Protein AF-0000000073468661 (afdb_homodimer)

Nearest PDB structures (foldseek):
  2xj3-assembly1_B  TM=9.250E-01  e=4.895E-06  Enterococcus faecalis
  2xj3-assembly1_A  TM=9.683E-01  e=1.669E-05  Enterococcus faecalis
  2xi8-assembly1_A  TM=9.685E-01  e=2.305E-05  Enterococcus faecalis
  1utx-assembly1_B  TM=9.346E-01  e=2.798E-05  Enterococcus faecalis
  2lyk-assembly1_B  TM=9.309E-01  e=2.459E-05  Enterococcus faecalis

Sequence (126 aa):
MKNKIKVYRAMHDLTQDALAKELGVTRQTILAIEKGKYDPSLELAFRISRYFQTTIEEIFSFEMKNKIKVYRAMHDLTQDALAKELGVTRQTILAIEKGKYDPSLELAFRISRYFQTTIEEIFSFE

Foldseek 3Di:
DAFCLVVLCVVVVHDLQRVCVQLVHHSVVSVCCNVVVDDDDPVSLVSSCVVSVHDSCNGDDDD/DAFCLVVLCVVVVHDLQRVCVQLVHHSVVSVCCNVVVDDDDPVSLVSSCVVSVHDSCNTDDDD

Radius of gyration: 15.42 Å; Cα contacts (8 Å, |Δi|>4): 152; chains: 2; bounding box: 23×44×26 Å

pLDDT: mean 97.23, std 2.94, range [79.75, 98.69]

Organism: Methanocorpusculum labreanum (strain ATCC 43576 / DSM 4855 / Z) (NCBI:txid410358)

Secondary structure (DSSP, 8-state):
-EE-HHHHHHHTT--HHHHHHHHTS-HHHHHHHHTTSSPPPHHHHHHHHHHTTS-HHHHEE--/-EE-HHHHHHHTT--HHHHHHHHTS-HHHHHHHHTTSSPPPHHHHHHHHHHTTS-HHHHEE--

InterPro domains:
  IPR001387 Cro/C1-type, helix-turn-helix domain [PF01381] (5-59)
  IPR001387 Cro/C1-type, helix-turn-helix domain [PS50943] (5-59)
  IPR001387 Cro/C1-type, helix-turn-helix domain [SM00530] (4-59)
  IPR001387 Cro/C1-type, helix-turn-helix domain [cd00093] (3-59)
  IPR010982 Lambda repressor-like, DNA-binding domain superfamily [G3DSA:1.10.260.40] (1-63)
  IPR010982 Lambda repressor-like, DNA-binding domain superfamily [SSF47413] (2-61)

Solvent-accessible surface area (backbone atoms only — not comparable to full-atom values): 7157 Å² total; per-residue (Å²): 89,57,62,39,58,65,58,55,30,56,76,68,73,45,50,55,55,58,51,13,57,75,71,73,51,50,40,65,55,46,49,33,34,62,70,41,75,39,76,63,50,43,66,54,40,49,51,52,18,56,73,70,69,56,48,55,71,75,39,37,47,88,129,90,57,63,38,57,64,59,55,30,56,77,68,72,45,51,56,57,58,50,13,58,77,70,72,50,50,40,66,54,46,49,34,34,64,70,43,75,40,75,62,49,42,67,54,40,48,52,51,18,56,74,69,69,55,49,55,71,75,39,38,45,87,131

Structure (mmCIF, N/CA/C/O backbone):
data_AF-0000000073468661-model_v1
#
loop_
_entity.id
_entity.type
_entity.pdbx_description
1 polymer 'Transcriptional regulator, XRE family'
#
loop_
_atom_site.group_PDB
_atom_site.id
_atom_site.type_symbol
_atom_site.label_atom_id
_atom_site.label_alt_id
_atom_site.label_comp_id
_atom_site.label_asym_id
_atom_site.label_entity_id
_atom_site.label_seq_id
_atom_site.pdbx_PDB_ins_code
_atom_site.Cartn_x
_atom_site.Cartn_y
_atom_site.Cartn_z
_atom_site.occupancy
_atom_site.B_iso_or_equiv
_atom_site.auth_seq_id
_atom_site.auth_comp_id
_atom_site.auth_asym_id
_atom_site.auth_atom_id
_atom_site.pdbx_PDB_model_num
ATOM 1 N N . MET A 1 1 ? 6.297 -7.113 8 1 87.69 1 MET A N 1
ATOM 2 C CA . MET A 1 1 ? 4.855 -6.957 7.824 1 87.69 1 MET A CA 1
ATOM 3 C C . MET A 1 1 ? 4.191 -8.305 7.543 1 87.69 1 MET A C 1
ATOM 5 O O . MET A 1 1 ? 4.684 -9.078 6.723 1 87.69 1 MET A O 1
ATOM 9 N N . LYS A 1 2 ? 3.133 -8.672 8.359 1 95.25 2 LYS A N 1
ATOM 10 C CA . LYS A 1 2 ? 2.375 -9.891 8.102 1 95.25 2 LYS A CA 1
ATOM 11 C C . LYS A 1 2 ? 1.57 -9.781 6.805 1 95.25 2 LYS A C 1
ATOM 13 O O . LYS A 1 2 ? 1.184 -8.68 6.406 1 95.25 2 LYS A O 1
ATOM 18 N N . ASN A 1 3 ? 1.48 -10.898 6.121 1 98.25 3 ASN A N 1
ATOM 19 C CA . ASN A 1 3 ? 0.716 -10.82 4.879 1 98.25 3 ASN A CA 1
ATOM 20 C C . ASN A 1 3 ? -0.029 -12.125 4.602 1 98.25 3 ASN A C 1
ATOM 22 O O . ASN A 1 3 ? 0.221 -13.141 5.258 1 98.25 3 ASN A O 1
ATOM 26 N N . LYS A 1 4 ? -0.961 -12.133 3.658 1 98.25 4 LYS A N 1
ATOM 27 C CA . LYS A 1 4 ? -1.807 -13.266 3.287 1 98.25 4 LYS A CA 1
ATOM 28 C C . LYS A 1 4 ? -1.513 -13.727 1.863 1 98.25 4 LYS A C 1
ATOM 30 O O . LYS A 1 4 ? -2.395 -14.258 1.182 1 98.25 4 LYS A O 1
ATOM 35 N N . ILE A 1 5 ? -0.335 -13.445 1.376 1 98.56 5 ILE A N 1
ATOM 36 C CA . ILE A 1 5 ? -0.001 -13.781 -0.003 1 98.56 5 ILE A CA 1
ATOM 37 C C . ILE A 1 5 ? -0.146 -15.289 -0.214 1 98.56 5 ILE A C 1
ATOM 39 O O . ILE A 1 5 ? -0.725 -15.727 -1.21 1 98.56 5 ILE A O 1
ATOM 43 N N . LYS A 1 6 ? 0.349 -16.047 0.758 1 98.12 6 LYS A N 1
ATOM 44 C CA . LYS A 1 6 ? 0.271 -17.5 0.652 1 98.12 6 LYS A CA 1
ATOM 45 C C . LYS A 1 6 ? -1.179 -17.969 0.559 1 98.12 6 LYS A C 1
ATOM 47 O O . LYS A 1 6 ? -1.503 -18.844 -0.244 1 98.12 6 LYS A O 1
ATOM 52 N N . VAL A 1 7 ? -2.037 -17.438 1.357 1 98.56 7 VAL A N 1
ATOM 53 C CA . VAL A 1 7 ? -3.457 -17.766 1.379 1 98.56 7 VAL A CA 1
ATOM 54 C C . VAL A 1 7 ? -4.082 -17.469 0.019 1 98.56 7 VAL A C 1
ATOM 56 O O . VAL A 1 7 ? -4.77 -18.312 -0.559 1 98.56 7 VAL A O 1
ATOM 59 N N . TYR A 1 8 ? -3.82 -16.266 -0.486 1 98.62 8 TYR A N 1
ATOM 60 C CA . TYR A 1 8 ? -4.387 -15.852 -1.767 1 98.62 8 TYR A CA 1
ATOM 61 C C . TYR A 1 8 ? -3.852 -16.719 -2.9 1 98.62 8 TYR A C 1
ATOM 63 O O . TYR A 1 8 ? -4.586 -17.062 -3.83 1 98.62 8 TYR A O 1
ATOM 71 N N . ARG A 1 9 ? -2.576 -17.031 -2.836 1 98.25 9 ARG A N 1
ATOM 72 C CA . ARG A 1 9 ? -2.035 -17.938 -3.844 1 98.25 9 ARG A CA 1
ATOM 73 C C . ARG A 1 9 ? -2.771 -19.266 -3.832 1 98.25 9 ARG A C 1
ATOM 75 O O . ARG A 1 9 ? -3.133 -19.797 -4.887 1 98.25 9 ARG A O 1
ATOM 82 N N . ALA A 1 10 ? -2.957 -19.812 -2.652 1 98.06 10 ALA A N 1
ATOM 83 C CA . ALA A 1 10 ? -3.627 -21.109 -2.492 1 98.06 10 ALA A CA 1
ATOM 84 C C . ALA A 1 10 ? -5.051 -21.047 -3.039 1 98.06 10 ALA A C 1
ATOM 86 O O . ALA A 1 10 ? -5.492 -21.969 -3.729 1 98.06 10 ALA A O 1
ATOM 87 N N . MET A 1 11 ? -5.789 -20.016 -2.795 1 98.06 11 MET A N 1
ATOM 88 C CA . MET A 1 11 ? -7.156 -19.828 -3.262 1 98.06 11 MET A CA 1
ATOM 89 C C . MET A 1 11 ? -7.219 -19.828 -4.785 1 98.06 11 MET A C 1
ATOM 91 O O . MET A 1 11 ? -8.25 -20.172 -5.371 1 98.06 11 MET A O 1
ATOM 95 N N . HIS A 1 12 ? -6.156 -19.516 -5.414 1 97.69 12 HIS A N 1
ATOM 96 C CA . HIS A 1 12 ? -6.113 -19.391 -6.867 1 97.69 12 HIS A CA 1
ATOM 97 C C . HIS A 1 12 ? -5.27 -20.5 -7.484 1 97.69 12 HIS A C 1
ATOM 99 O O . HIS A 1 12 ? -4.953 -2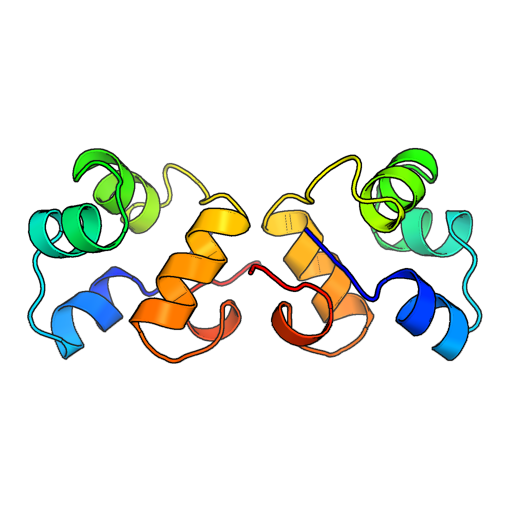0.469 -8.68 1 97.69 12 HIS A O 1
ATOM 105 N N . ASP A 1 13 ? -4.734 -21.391 -6.637 1 98.19 13 ASP A N 1
ATOM 106 C CA . ASP A 1 13 ? -3.949 -22.547 -7.047 1 98.19 13 ASP A CA 1
ATOM 107 C C . ASP A 1 13 ? -2.662 -22.125 -7.75 1 98.19 13 ASP A C 1
ATOM 109 O O . ASP A 1 13 ? -2.318 -22.656 -8.805 1 98.19 13 ASP A O 1
ATOM 113 N N . LEU A 1 14 ? -2.016 -21.188 -7.195 1 98.44 14 LEU A N 1
ATOM 114 C CA . LEU A 1 14 ? -0.778 -20.672 -7.766 1 98.44 14 LEU A CA 1
ATOM 115 C C . LEU A 1 14 ? 0.428 -21.125 -6.945 1 98.44 14 LEU A C 1
ATOM 117 O O . LEU A 1 14 ? 0.373 -21.141 -5.715 1 98.44 14 LEU A O 1
ATOM 121 N N . THR A 1 15 ? 1.487 -21.375 -7.68 1 98.5 15 THR A N 1
ATOM 122 C CA . THR A 1 15 ? 2.787 -21.516 -7.035 1 98.5 15 THR A CA 1
ATOM 123 C C . THR A 1 15 ? 3.453 -20.156 -6.84 1 98.5 15 THR A C 1
ATOM 125 O O . THR A 1 15 ? 2.988 -19.156 -7.383 1 98.5 15 THR A O 1
ATOM 128 N N . GLN A 1 16 ? 4.465 -20.188 -6.043 1 98.62 16 GLN A N 1
ATOM 129 C CA . GLN A 1 16 ? 5.234 -18.969 -5.902 1 98.62 16 GLN A CA 1
ATOM 130 C C . GLN A 1 16 ? 5.82 -18.516 -7.242 1 98.62 16 GLN A C 1
ATOM 132 O O . GLN A 1 16 ? 5.855 -17.328 -7.547 1 98.62 16 GLN A O 1
ATOM 137 N N . ASP A 1 17 ? 6.32 -19.484 -7.988 1 98.69 17 ASP A N 1
ATOM 138 C CA . ASP A 1 17 ? 6.906 -19.219 -9.297 1 98.69 17 ASP A CA 1
ATOM 139 C C . ASP A 1 17 ? 5.871 -18.625 -10.25 1 98.69 17 ASP A C 1
ATOM 141 O O . ASP A 1 17 ? 6.156 -17.656 -10.961 1 98.69 17 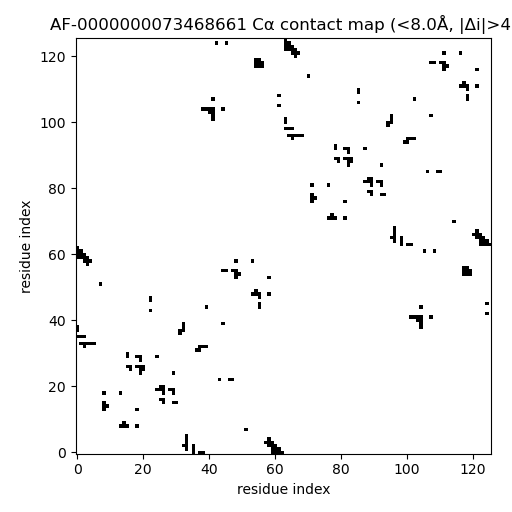ASP A O 1
ATOM 145 N N . ALA A 1 18 ? 4.723 -19.219 -10.289 1 98.69 18 ALA A N 1
ATOM 146 C CA . ALA A 1 18 ? 3.654 -18.734 -11.164 1 98.69 18 ALA A CA 1
ATOM 147 C C . ALA A 1 18 ? 3.273 -17.297 -10.828 1 98.69 18 ALA A C 1
ATOM 149 O O . ALA A 1 18 ? 3.125 -16.469 -11.727 1 98.69 18 ALA A O 1
ATOM 150 N N . LEU A 1 19 ? 3.064 -16.969 -9.547 1 98.69 19 LEU A N 1
ATOM 151 C CA . LEU A 1 19 ? 2.736 -15.609 -9.133 1 98.69 19 LEU A CA 1
ATOM 152 C C . LEU A 1 19 ? 3.859 -14.641 -9.492 1 98.69 19 LEU A C 1
ATOM 154 O O . LEU A 1 19 ? 3.6 -13.523 -9.953 1 98.69 19 LEU A O 1
ATOM 158 N N . ALA A 1 20 ? 5.09 -15.016 -9.234 1 98.69 20 ALA A N 1
ATOM 159 C CA . ALA A 1 20 ? 6.25 -14.188 -9.547 1 98.69 20 ALA A CA 1
ATOM 160 C C . ALA A 1 20 ? 6.262 -13.789 -11.016 1 98.69 20 ALA A C 1
ATOM 162 O O . ALA A 1 20 ? 6.504 -12.633 -11.352 1 98.69 20 ALA A O 1
ATOM 163 N N . LYS A 1 21 ? 6.004 -14.766 -11.812 1 98.5 21 LYS A N 1
ATOM 164 C CA . LYS A 1 21 ? 5.957 -14.523 -13.25 1 98.5 21 LYS A CA 1
ATOM 165 C C . LYS A 1 21 ? 4.871 -13.508 -13.602 1 98.5 21 LYS A C 1
ATOM 167 O O . LYS A 1 21 ? 5.109 -12.578 -14.383 1 98.5 21 LYS A O 1
ATOM 172 N N . GLU A 1 22 ? 3.723 -13.703 -13.047 1 97.88 22 GLU A N 1
ATOM 173 C CA . GLU A 1 22 ? 2.605 -12.797 -13.297 1 97.88 22 GLU A CA 1
ATOM 174 C C . GLU A 1 22 ? 2.943 -11.367 -12.883 1 97.88 22 GLU A C 1
ATOM 176 O O . GLU A 1 22 ? 2.516 -10.406 -13.523 1 97.88 22 GLU A O 1
ATOM 181 N N . LEU A 1 23 ? 3.709 -11.211 -11.797 1 98.12 23 LEU A N 1
ATOM 182 C CA . LEU A 1 23 ? 3.982 -9.914 -11.195 1 98.12 23 LEU A CA 1
ATOM 183 C C . LEU A 1 23 ? 5.285 -9.328 -11.742 1 98.12 23 LEU A C 1
ATOM 185 O O . LEU A 1 23 ? 5.625 -8.18 -11.445 1 98.12 23 LEU A O 1
ATOM 189 N N . GLY A 1 24 ? 6.031 -10.078 -12.461 1 98.12 24 GLY A N 1
ATOM 190 C CA . GLY A 1 24 ? 7.285 -9.617 -13.039 1 98.12 24 GLY A CA 1
ATOM 191 C C . GLY A 1 24 ? 8.406 -9.523 -12.023 1 98.12 24 GLY A C 1
ATOM 192 O O . GLY A 1 24 ? 9.211 -8.586 -12.07 1 98.12 24 GLY A O 1
ATOM 193 N N . VAL A 1 25 ? 8.406 -10.398 -11.102 1 98.31 25 VAL A N 1
ATOM 194 C CA . VAL A 1 25 ? 9.469 -10.469 -10.102 1 98.31 25 VAL A CA 1
ATOM 195 C C . VAL A 1 25 ? 9.984 -11.906 -10.008 1 98.31 25 VAL A C 1
ATOM 197 O O . VAL A 1 25 ? 9.547 -12.781 -10.758 1 98.31 25 VAL A O 1
ATOM 200 N N . THR A 1 26 ? 10.945 -12.094 -9.164 1 98.31 26 THR A N 1
ATOM 201 C CA . THR A 1 26 ? 11.492 -13.438 -9.008 1 98.31 26 THR A CA 1
ATOM 202 C C . THR A 1 26 ? 10.688 -14.227 -7.977 1 98.31 26 THR A C 1
ATOM 204 O O . THR A 1 26 ? 10.078 -13.648 -7.078 1 98.31 26 THR A O 1
ATOM 207 N N . ARG A 1 27 ? 10.797 -15.555 -8.133 1 98.44 27 ARG A N 1
ATOM 208 C CA . ARG A 1 27 ? 10.188 -16.422 -7.133 1 98.44 27 ARG A CA 1
ATOM 209 C C . ARG A 1 27 ? 10.727 -16.125 -5.738 1 98.44 27 ARG A C 1
ATOM 211 O O . ARG A 1 27 ? 9.977 -16.156 -4.758 1 98.44 27 ARG A O 1
ATOM 218 N N . GLN A 1 28 ? 12 -15.828 -5.641 1 98.31 28 GLN A N 1
ATOM 219 C CA . GLN A 1 28 ? 12.641 -15.516 -4.367 1 98.31 28 GLN A CA 1
ATOM 220 C C . GLN A 1 28 ? 12.023 -14.281 -3.723 1 98.31 28 GLN A C 1
ATOM 222 O O . GLN A 1 28 ? 11.898 -14.203 -2.498 1 98.31 28 GLN A O 1
ATOM 227 N N . THR A 1 29 ? 11.57 -13.375 -4.516 1 98.12 29 THR A N 1
ATOM 228 C CA . THR A 1 29 ? 10.922 -12.164 -4.031 1 98.12 29 THR A CA 1
ATOM 229 C C . THR A 1 29 ? 9.586 -12.492 -3.367 1 98.12 29 THR A C 1
ATOM 231 O O . THR A 1 29 ? 9.297 -12.023 -2.266 1 98.12 29 THR A O 1
ATOM 234 N N . ILE A 1 30 ? 8.82 -13.328 -4.023 1 98.5 30 ILE A N 1
ATOM 235 C CA . ILE A 1 30 ? 7.535 -13.742 -3.479 1 98.5 30 ILE A CA 1
ATOM 236 C C . ILE A 1 30 ? 7.75 -14.492 -2.162 1 98.5 30 ILE A C 1
ATOM 238 O O . ILE A 1 30 ? 7.086 -14.203 -1.163 1 98.5 30 ILE A O 1
ATOM 242 N N . LEU A 1 31 ? 8.711 -15.375 -2.18 1 98.25 31 LEU A N 1
ATOM 243 C CA . LEU A 1 31 ? 9.039 -16.156 -0.988 1 98.25 31 LEU A CA 1
ATOM 244 C C . LEU A 1 31 ? 9.453 -15.234 0.16 1 98.25 31 LEU A C 1
ATOM 246 O O . LEU A 1 31 ? 8.969 -15.383 1.283 1 98.25 31 LEU A O 1
ATOM 250 N N . ALA A 1 32 ? 10.367 -14.328 -0.123 1 97.81 32 ALA A N 1
ATOM 251 C CA . ALA A 1 32 ? 10.875 -13.406 0.892 1 97.81 32 ALA A CA 1
ATOM 252 C C . ALA A 1 32 ? 9.75 -12.57 1.492 1 97.81 32 ALA A C 1
ATOM 254 O O . ALA A 1 32 ? 9.727 -12.336 2.701 1 97.81 32 ALA A O 1
ATOM 255 N N . ILE A 1 33 ? 8.852 -12.109 0.741 1 97.75 33 ILE A N 1
ATOM 256 C CA . ILE A 1 33 ? 7.723 -11.312 1.211 1 97.75 33 ILE A CA 1
ATOM 257 C C . ILE A 1 33 ? 6.805 -12.18 2.068 1 97.75 33 ILE A C 1
ATOM 259 O O . ILE A 1 33 ? 6.391 -11.773 3.156 1 97.75 33 ILE A O 1
ATOM 263 N N . GLU A 1 34 ? 6.52 -13.398 1.58 1 98.12 34 GLU A N 1
ATOM 264 C CA . GLU A 1 34 ? 5.645 -14.305 2.312 1 98.12 34 GLU A CA 1
ATOM 265 C C . GLU A 1 34 ? 6.211 -14.625 3.691 1 98.12 34 GLU A C 1
ATOM 267 O O . GLU A 1 34 ? 5.461 -14.75 4.664 1 98.12 34 GLU A O 1
ATOM 272 N N . LYS A 1 35 ? 7.492 -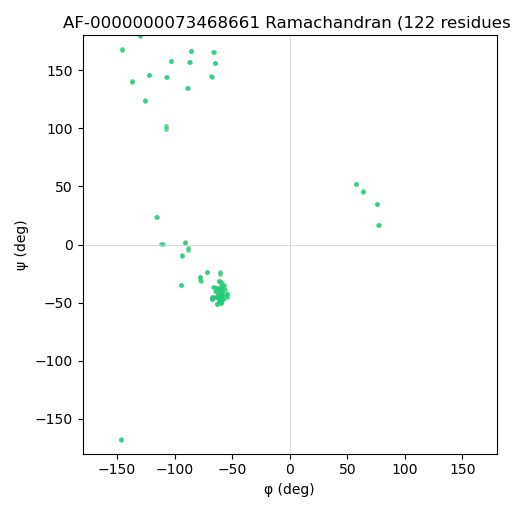14.664 3.775 1 97.12 35 LYS A N 1
ATOM 273 C CA . LYS A 1 35 ? 8.164 -15.031 5.02 1 97.12 35 LYS A CA 1
ATOM 274 C C . LYS A 1 35 ? 8.391 -13.805 5.902 1 97.12 35 LYS A C 1
ATOM 276 O O . LYS A 1 35 ? 8.938 -13.922 7 1 97.12 35 LYS A O 1
ATOM 281 N N . GLY A 1 36 ? 8.062 -12.688 5.465 1 95 36 GLY A N 1
ATOM 282 C CA . GLY A 1 36 ? 8.211 -11.469 6.238 1 95 36 GLY A CA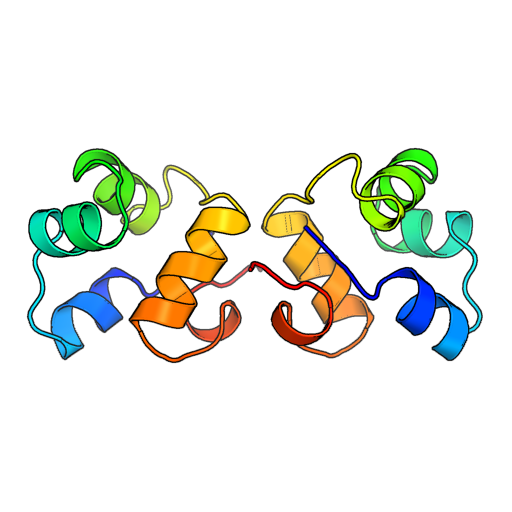 1
ATOM 283 C C . GLY A 1 36 ? 9.641 -10.969 6.289 1 95 36 GLY A C 1
ATOM 284 O O . GLY A 1 36 ? 10 -10.18 7.168 1 95 36 GLY A O 1
ATOM 285 N N . LYS A 1 37 ? 10.453 -11.477 5.383 1 94.31 37 LYS A N 1
ATOM 286 C CA . LYS A 1 37 ? 11.852 -11.062 5.332 1 94.31 37 LYS A CA 1
ATOM 287 C C . LYS A 1 37 ? 12 -9.695 4.672 1 94.31 37 LYS A C 1
ATOM 289 O O . LYS A 1 37 ? 12.914 -8.938 5 1 94.31 37 LYS A O 1
ATOM 294 N N . TYR A 1 38 ? 11.117 -9.406 3.758 1 91.75 38 TYR A N 1
ATOM 295 C CA . TYR A 1 38 ? 11.117 -8.141 3.037 1 91.75 38 TYR A CA 1
ATOM 296 C C . TYR A 1 38 ? 9.703 -7.586 2.902 1 91.75 38 TYR A C 1
ATOM 298 O O . TYR A 1 38 ? 8.758 -8.344 2.65 1 91.75 38 TYR A O 1
ATOM 306 N N . ASP A 1 39 ? 9.68 -6.312 3.068 1 95.06 39 ASP A N 1
ATOM 307 C CA . ASP A 1 39 ? 8.414 -5.652 2.75 1 95.06 39 ASP A CA 1
ATOM 308 C C . ASP A 1 39 ? 8.352 -5.266 1.274 1 95.06 39 ASP A C 1
ATOM 310 O O . ASP A 1 39 ? 9.336 -4.781 0.713 1 95.06 39 ASP A O 1
ATOM 314 N N . PRO A 1 40 ? 7.223 -5.57 0.721 1 97.19 40 PRO A N 1
ATOM 315 C CA . PRO A 1 40 ? 7.129 -5.121 -0.669 1 97.19 40 PRO A CA 1
ATOM 316 C C . PRO A 1 40 ? 7.152 -3.6 -0.799 1 97.19 40 PRO A C 1
ATOM 318 O O . PRO A 1 40 ? 6.832 -2.891 0.158 1 97.19 40 PRO A O 1
ATOM 321 N N . SER A 1 41 ? 7.562 -3.145 -1.983 1 96.06 41 SER A N 1
ATOM 322 C CA . SER A 1 41 ? 7.332 -1.744 -2.316 1 96.06 41 SER A CA 1
ATOM 323 C C . SER A 1 41 ? 5.84 -1.448 -2.455 1 96.06 41 SER A C 1
ATOM 325 O O . SER A 1 41 ? 5.031 -2.367 -2.596 1 96.06 41 SER A O 1
ATOM 327 N N . LEU A 1 42 ? 5.574 -0.192 -2.455 1 97.62 42 LEU A N 1
ATOM 328 C CA . LEU A 1 42 ? 4.188 0.202 -2.674 1 97.62 42 LEU A CA 1
ATOM 329 C C . LEU A 1 42 ? 3.713 -0.229 -4.059 1 97.62 42 LEU A C 1
ATOM 331 O O . LEU A 1 42 ? 2.576 -0.68 -4.215 1 97.62 42 LEU A O 1
ATOM 335 N N . GLU A 1 43 ? 4.613 -0.117 -4.988 1 96.56 43 GLU A N 1
ATOM 336 C CA . GLU A 1 43 ? 4.281 -0.524 -6.352 1 96.56 43 GLU A CA 1
ATOM 337 C C . GLU A 1 43 ? 3.932 -2.01 -6.414 1 96.56 43 GLU A C 1
ATOM 339 O O . GLU A 1 43 ? 2.914 -2.389 -6.996 1 96.56 43 GLU A O 1
ATOM 344 N N . LEU A 1 44 ? 4.73 -2.787 -5.852 1 97.5 44 LEU A N 1
ATOM 345 C CA . LEU A 1 44 ? 4.484 -4.223 -5.887 1 97.5 44 LEU A CA 1
ATOM 346 C C . LEU A 1 44 ? 3.229 -4.582 -5.102 1 97.5 44 LEU A C 1
ATOM 348 O O . LEU A 1 44 ? 2.475 -5.473 -5.5 1 97.5 44 LEU A O 1
ATOM 352 N N . ALA A 1 45 ? 3.025 -3.891 -4.027 1 98.38 45 ALA A N 1
ATOM 353 C CA . ALA A 1 45 ? 1.805 -4.102 -3.254 1 98.38 45 ALA A CA 1
ATOM 354 C C . ALA A 1 45 ? 0.565 -3.82 -4.098 1 98.38 45 ALA A C 1
ATOM 356 O O . ALA A 1 45 ? -0.43 -4.543 -4.012 1 98.38 45 ALA A O 1
ATOM 357 N N . PHE A 1 46 ? 0.638 -2.801 -4.93 1 98.44 46 PHE A N 1
ATOM 358 C CA . PHE A 1 46 ? -0.453 -2.5 -5.848 1 98.44 46 PHE A CA 1
ATOM 359 C C . PHE A 1 46 ? -0.649 -3.635 -6.848 1 98.44 46 PHE A C 1
ATOM 361 O O . PHE A 1 46 ? -1.776 -4.074 -7.082 1 98.44 46 PHE A O 1
ATOM 368 N N . ARG A 1 47 ? 0.421 -4.086 -7.367 1 97.94 47 ARG A N 1
ATOM 369 C CA . ARG A 1 47 ? 0.321 -5.152 -8.359 1 97.94 47 ARG A CA 1
ATOM 370 C C . ARG A 1 47 ? -0.295 -6.41 -7.754 1 97.94 47 ARG A C 1
ATOM 372 O O . ARG A 1 47 ? -1.133 -7.062 -8.383 1 97.94 47 ARG A O 1
ATOM 379 N N . ILE A 1 48 ? 0.155 -6.688 -6.578 1 98.38 48 ILE A N 1
ATOM 380 C CA . ILE A 1 48 ? -0.343 -7.879 -5.898 1 98.38 48 ILE A CA 1
ATOM 381 C C . ILE A 1 48 ? -1.841 -7.734 -5.637 1 98.38 48 ILE A C 1
ATOM 383 O O . ILE A 1 48 ? -2.621 -8.633 -5.953 1 98.38 48 ILE A O 1
ATOM 387 N N . SER A 1 49 ? -2.223 -6.648 -5.059 1 98.5 49 SER A N 1
ATOM 388 C CA . SER A 1 49 ? -3.627 -6.441 -4.715 1 98.5 49 SER A CA 1
ATOM 389 C C . SER A 1 49 ? -4.508 -6.445 -5.961 1 98.5 49 SER A C 1
ATOM 391 O O . SER A 1 49 ? -5.621 -6.977 -5.941 1 98.5 49 SER A O 1
ATOM 393 N N . ARG A 1 50 ? -4.035 -5.883 -7.039 1 97.75 50 ARG A N 1
ATOM 394 C CA . ARG A 1 50 ? -4.789 -5.852 -8.281 1 97.75 50 ARG A CA 1
ATOM 395 C C . ARG A 1 50 ? -4.941 -7.25 -8.867 1 97.75 50 ARG A C 1
ATOM 397 O O . ARG A 1 50 ? -6.023 -7.629 -9.32 1 97.75 50 ARG A O 1
ATOM 404 N N . TYR A 1 51 ? -3.828 -7.879 -8.859 1 98.44 51 TYR A N 1
ATOM 405 C CA . TYR A 1 51 ? -3.869 -9.234 -9.391 1 98.44 51 TYR A CA 1
ATOM 406 C C . TYR A 1 51 ? -4.93 -10.07 -8.688 1 98.44 51 TYR A C 1
ATOM 408 O O . TYR A 1 51 ? -5.684 -10.797 -9.328 1 98.44 51 TYR A O 1
ATOM 416 N N . PHE A 1 52 ? -5.027 -9.945 -7.348 1 98.5 52 PHE A N 1
ATOM 417 C CA . PHE A 1 52 ? -5.949 -10.758 -6.559 1 98.5 52 PHE A CA 1
ATOM 418 C C . PHE A 1 52 ? -7.297 -10.062 -6.414 1 98.5 52 PHE A C 1
ATOM 420 O O . PHE A 1 52 ? -8.18 -10.547 -5.707 1 98.5 52 PHE A O 1
ATOM 427 N N . GLN A 1 53 ? -7.457 -8.945 -6.984 1 98.12 53 GLN A N 1
ATOM 428 C CA . GLN A 1 53 ? -8.711 -8.188 -7 1 98.12 53 GLN A CA 1
ATOM 429 C C . GLN A 1 53 ? -9.188 -7.895 -5.582 1 98.12 53 GLN A C 1
ATOM 431 O O . GLN A 1 53 ? -10.344 -8.141 -5.246 1 98.12 53 GLN A O 1
ATOM 436 N N . THR A 1 54 ? -8.414 -7.371 -4.785 1 98.12 54 THR A N 1
ATOM 437 C CA . THR A 1 54 ? -8.688 -6.988 -3.404 1 98.12 54 THR A CA 1
ATOM 438 C C . THR A 1 54 ? -7.91 -5.73 -3.027 1 98.12 54 T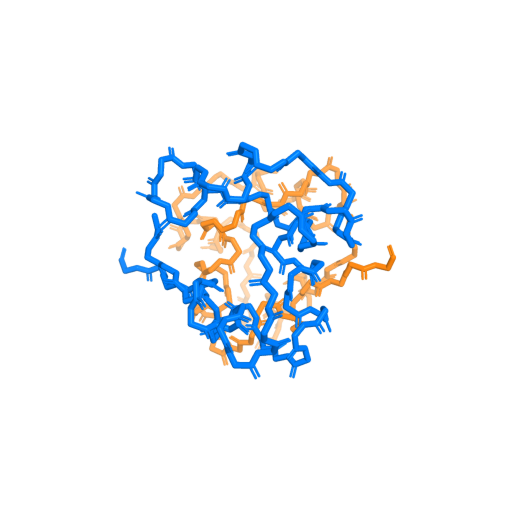HR A C 1
ATOM 440 O O . THR A 1 54 ? -7.379 -5.035 -3.896 1 98.12 54 THR A O 1
ATOM 443 N N . THR A 1 55 ? -7.844 -5.359 -1.729 1 98.38 55 THR A N 1
ATOM 444 C CA . THR A 1 55 ? -7.137 -4.156 -1.305 1 98.38 55 THR A CA 1
ATOM 445 C C . THR A 1 55 ? -5.785 -4.516 -0.689 1 98.38 55 THR A C 1
ATOM 447 O O . THR A 1 55 ? -5.566 -5.656 -0.28 1 98.38 55 THR A O 1
ATOM 450 N N . ILE A 1 56 ? -4.988 -3.562 -0.727 1 98.56 56 ILE A N 1
ATOM 451 C CA . ILE A 1 56 ? -3.674 -3.738 -0.118 1 98.56 56 ILE A CA 1
ATOM 452 C C . ILE A 1 56 ? -3.832 -4.121 1.352 1 98.56 56 ILE A C 1
ATOM 454 O O . ILE A 1 56 ? -3.127 -5.004 1.85 1 98.56 56 ILE A O 1
ATOM 458 N N . GLU A 1 57 ? -4.844 -3.59 2.039 1 98.31 57 GLU A N 1
ATOM 459 C CA . GLU A 1 57 ? -5.066 -3.824 3.463 1 98.31 57 GLU A CA 1
ATOM 460 C C . GLU A 1 57 ? -5.551 -5.25 3.719 1 98.31 57 GLU A C 1
ATOM 462 O O . GLU A 1 57 ? -5.371 -5.785 4.816 1 98.31 57 GLU A O 1
ATOM 467 N N . GLU A 1 58 ? -6.117 -5.816 2.736 1 98 58 GLU A N 1
ATOM 468 C CA . GLU A 1 58 ? -6.578 -7.195 2.885 1 98 58 GLU A CA 1
ATOM 469 C C . GLU A 1 58 ? -5.418 -8.18 2.783 1 98 58 GLU A C 1
ATOM 471 O O . GLU A 1 58 ? -5.457 -9.258 3.377 1 98 58 GLU A O 1
ATOM 476 N N . ILE A 1 59 ? -4.383 -7.789 2.059 1 98.44 59 ILE A N 1
ATOM 477 C CA . ILE A 1 59 ? -3.264 -8.695 1.803 1 98.44 59 ILE A CA 1
ATOM 478 C C . ILE A 1 59 ? -2.168 -8.461 2.842 1 98.44 59 ILE A C 1
ATOM 480 O O . ILE A 1 59 ? -1.548 -9.414 3.318 1 98.44 59 ILE A O 1
ATOM 484 N N . PHE A 1 60 ? -2.051 -7.195 3.211 1 98.31 60 PHE A N 1
ATOM 485 C CA . PHE A 1 60 ? -0.949 -6.836 4.098 1 98.31 60 PHE A CA 1
ATOM 486 C C . PHE A 1 60 ? -1.471 -6.199 5.379 1 98.31 60 PHE A C 1
ATOM 488 O O . PHE A 1 60 ? -2.484 -5.496 5.359 1 98.31 60 PHE A O 1
ATOM 495 N N . SER A 1 61 ? -0.772 -6.473 6.469 1 96.5 61 SER A N 1
ATOM 496 C CA . SER A 1 61 ? -1.099 -5.879 7.762 1 96.5 61 SER A CA 1
ATOM 497 C C . SER A 1 61 ? 0.114 -5.188 8.375 1 96.5 61 SER A C 1
ATOM 499 O O . SER A 1 61 ? 1.182 -5.789 8.5 1 96.5 61 SER A O 1
ATOM 501 N N . PHE A 1 62 ? -0.198 -3.879 8.633 1 90.69 62 PHE A N 1
ATOM 502 C CA . PHE A 1 62 ? 0.815 -3.096 9.328 1 90.69 62 PHE A CA 1
ATOM 503 C C . PHE A 1 62 ? 0.393 -2.824 10.773 1 90.69 62 PHE A C 1
ATOM 505 O O . PHE A 1 62 ? -0.639 -2.195 11.016 1 90.69 62 PHE A O 1
ATOM 512 N N . GLU A 1 63 ? 0.863 -3.543 11.773 1 79.75 63 GLU A N 1
ATOM 513 C CA . GLU A 1 63 ? 0.585 -3.326 13.188 1 79.75 63 GLU A CA 1
ATOM 514 C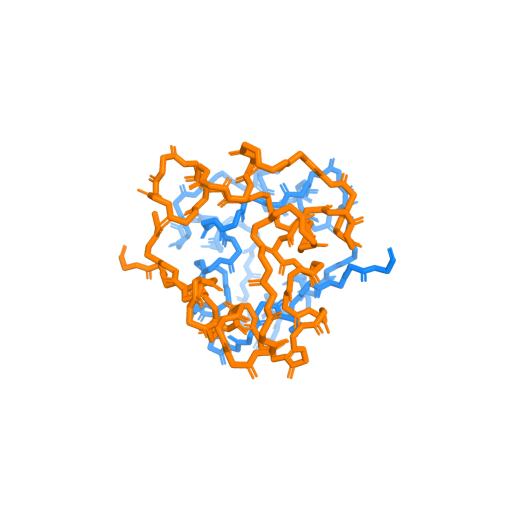 C . GLU A 1 63 ? 1.688 -2.502 13.844 1 79.75 63 GLU A C 1
ATOM 516 O O . GLU A 1 63 ? 2.836 -2.52 13.398 1 79.75 63 GLU A O 1
ATOM 521 N N . MET B 1 1 ? 4.082 8.164 -8.656 1 87.69 1 MET B N 1
ATOM 522 C CA . MET B 1 1 ? 2.723 7.75 -8.32 1 87.69 1 MET B CA 1
ATOM 523 C C . MET B 1 1 ? 1.861 8.953 -7.953 1 87.69 1 MET B C 1
ATOM 525 O O . MET B 1 1 ? 2.289 9.812 -7.18 1 87.69 1 MET B O 1
ATOM 529 N N . LYS B 1 2 ? 0.679 9.125 -8.641 1 95.25 2 LYS B N 1
ATOM 530 C CA . LYS B 1 2 ? -0.254 10.188 -8.297 1 95.25 2 LYS B CA 1
ATOM 531 C C . LYS B 1 2 ? -0.899 9.938 -6.938 1 95.25 2 LYS B C 1
ATOM 533 O O . LYS B 1 2 ? -1.043 8.789 -6.516 1 95.25 2 LYS B O 1
ATOM 538 N N . ASN B 1 3 ? -1.133 11.031 -6.227 1 98.25 3 ASN B N 1
ATOM 539 C CA . ASN B 1 3 ? -1.755 10.828 -4.926 1 98.25 3 ASN B CA 1
ATOM 540 C C . ASN B 1 3 ? -2.699 11.969 -4.57 1 98.25 3 ASN B C 1
ATOM 542 O O . ASN B 1 3 ? -2.701 13.008 -5.234 1 98.25 3 ASN B O 1
ATOM 546 N N . LYS B 1 4 ? -3.512 11.812 -3.531 1 98.25 4 LYS B N 1
ATOM 547 C CA . LYS B 1 4 ? -4.516 12.773 -3.078 1 98.25 4 LYS B CA 1
ATOM 548 C C . LYS B 1 4 ? -4.184 13.297 -1.682 1 98.25 4 LYS B C 1
ATOM 550 O O . LYS B 1 4 ? -5.082 13.656 -0.921 1 98.25 4 LYS B O 1
ATOM 555 N N . ILE B 1 5 ? -2.941 13.234 -1.315 1 98.56 5 ILE B N 1
ATOM 556 C CA . ILE B 1 5 ? -2.553 13.641 0.03 1 98.56 5 ILE B CA 1
ATOM 557 C C . ILE B 1 5 ? -2.955 15.102 0.266 1 98.56 5 ILE B C 1
ATOM 559 O O . ILE B 1 5 ? -3.512 15.43 1.314 1 98.56 5 ILE B O 1
ATOM 563 N N . LYS B 1 6 ? -2.699 15.922 -0.733 1 98.06 6 LYS B N 1
ATOM 564 C CA . LYS B 1 6 ? -3.037 17.344 -0.611 1 98.06 6 LYS B CA 1
ATOM 565 C C . LYS B 1 6 ? -4.531 17.531 -0.38 1 98.06 6 LYS B C 1
ATOM 567 O O . LYS B 1 6 ? -4.938 18.344 0.457 1 98.06 6 LYS B O 1
ATOM 572 N N . VAL B 1 7 ? -5.348 16.844 -1.094 1 98.56 7 VAL B N 1
ATOM 573 C CA . VAL B 1 7 ? -6.801 16.906 -0.982 1 98.56 7 VAL B CA 1
ATOM 574 C C . VAL B 1 7 ? -7.23 16.5 0.427 1 98.56 7 VAL B C 1
ATOM 576 O O . VAL B 1 7 ? -8.008 17.219 1.071 1 98.56 7 VAL B O 1
ATOM 579 N N . TYR B 1 8 ? -6.711 15.375 0.894 1 98.62 8 TYR B N 1
ATOM 580 C CA . TYR B 1 8 ? -7.074 14.883 2.219 1 98.62 8 TYR B CA 1
ATOM 581 C C . TYR B 1 8 ? -6.605 15.844 3.305 1 98.62 8 TYR B C 1
ATOM 583 O O . TYR B 1 8 ? -7.301 16.047 4.301 1 98.62 8 TYR B O 1
ATOM 591 N N . ARG B 1 9 ? -5.422 16.375 3.123 1 98.25 9 ARG B N 1
ATOM 592 C CA . ARG B 1 9 ? -4.965 17.375 4.082 1 98.25 9 ARG B CA 1
ATOM 593 C C . ARG B 1 9 ? -5.934 18.562 4.148 1 98.25 9 ARG B C 1
ATOM 595 O O . ARG B 1 9 ? -6.293 19.016 5.238 1 98.25 9 ARG B O 1
ATOM 602 N N . ALA B 1 10 ? -6.316 19.047 3 1 98.06 10 ALA B N 1
ATOM 603 C CA . ALA B 1 10 ? -7.227 20.188 2.914 1 98.06 10 ALA B CA 1
ATOM 604 C C . ALA B 1 10 ? -8.562 19.875 3.584 1 98.06 10 ALA B C 1
ATOM 606 O O . ALA B 1 10 ? -9.102 20.703 4.32 1 98.06 10 ALA B O 1
ATOM 607 N N . MET B 1 11 ? -9.102 18.719 3.396 1 98.06 11 MET B N 1
ATOM 608 C CA . MET B 1 11 ? -10.367 18.281 3.986 1 98.06 11 MET B CA 1
ATOM 609 C C . MET B 1 11 ? -10.289 18.297 5.508 1 98.06 11 MET B C 1
ATOM 611 O O . MET B 1 11 ? -11.305 18.438 6.188 1 98.06 11 MET B O 1
ATOM 615 N N . HIS B 1 12 ? -9.141 18.172 6.035 1 97.62 12 HIS B N 1
ATOM 616 C CA . HIS B 1 12 ? -8.945 18.078 7.477 1 97.62 12 HIS B CA 1
ATOM 617 C C . HIS B 1 12 ? -8.273 19.344 8.023 1 97.62 12 HIS B C 1
ATOM 619 O O . HIS B 1 12 ? -7.832 19.359 9.172 1 97.62 12 HIS B O 1
ATOM 625 N N . ASP B 1 13 ? -7.992 20.312 7.141 1 98.12 13 ASP B N 1
ATOM 626 C CA . ASP B 1 13 ? -7.398 21.594 7.492 1 98.12 13 ASP B CA 1
ATOM 627 C C . ASP B 1 13 ? -6 21.406 8.07 1 98.12 13 ASP B C 1
ATOM 629 O O . ASP B 1 13 ? -5.664 22 9.102 1 98.12 13 ASP B O 1
ATOM 633 N N . LEU B 1 14 ? -5.238 20.609 7.445 1 98.44 14 LEU B N 1
ATOM 634 C CA . LEU B 1 14 ? -3.881 20.328 7.898 1 98.44 14 LEU B CA 1
ATOM 635 C C . LEU B 1 14 ? -2.855 20.984 6.977 1 98.44 14 LEU B C 1
ATOM 637 O O . LEU B 1 14 ? -3.025 20.984 5.754 1 98.44 14 LEU B O 1
ATOM 641 N N . THR B 1 15 ? -1.794 21.438 7.609 1 98.5 15 THR B N 1
ATOM 642 C CA . THR B 1 15 ? -0.607 21.828 6.852 1 98.5 15 THR B CA 1
ATOM 643 C C . THR B 1 15 ? 0.277 20.609 6.586 1 98.5 15 THR B C 1
ATOM 645 O O . THR B 1 15 ? 0.062 19.547 7.164 1 98.5 15 THR B O 1
ATOM 648 N N . GLN B 1 16 ? 1.187 20.812 5.707 1 98.62 16 GLN B N 1
ATOM 649 C CA . GLN B 1 16 ? 2.154 19.75 5.484 1 98.62 16 GLN B CA 1
ATOM 650 C C . GLN B 1 16 ? 2.934 19.438 6.758 1 98.62 16 GLN B C 1
ATOM 652 O O . GLN B 1 16 ? 3.215 18.281 7.051 1 98.62 16 GLN B O 1
ATOM 657 N N . ASP B 1 17 ? 3.32 20.5 7.461 1 98.69 17 ASP B N 1
ATOM 658 C CA . ASP B 1 17 ? 4.062 20.344 8.711 1 98.69 17 ASP B CA 1
ATOM 659 C C . ASP B 1 17 ? 3.25 19.578 9.742 1 98.69 17 ASP B C 1
ATOM 661 O O . ASP B 1 17 ? 3.775 18.688 10.422 1 98.69 17 ASP B O 1
ATOM 665 N N . ALA B 1 18 ? 2.01 19.938 9.891 1 98.69 18 ALA B N 1
ATOM 666 C CA . ALA B 1 18 ? 1.134 19.281 10.859 1 98.69 18 ALA B CA 1
ATOM 667 C C . ALA B 1 18 ? 0.997 17.797 10.547 1 98.69 18 ALA B C 1
ATOM 669 O O . ALA B 1 18 ? 1.085 16.953 11.445 1 98.69 18 ALA B O 1
ATOM 670 N N . LEU B 1 19 ? 0.736 17.422 9.297 1 98.69 19 LEU B N 1
ATOM 671 C CA . LEU B 1 19 ? 0.63 16.016 8.891 1 98.69 19 LEU B CA 1
ATOM 672 C C . LEU B 1 19 ? 1.94 15.281 9.141 1 98.69 19 LEU B C 1
ATOM 674 O O . LEU B 1 19 ? 1.937 14.141 9.617 1 98.69 19 LEU B O 1
ATOM 678 N N . ALA B 1 20 ? 3.049 15.883 8.766 1 98.69 20 ALA B N 1
ATOM 679 C CA . ALA B 1 20 ? 4.367 15.281 8.961 1 98.69 20 ALA B CA 1
ATOM 680 C C . ALA B 1 20 ? 4.59 14.914 10.422 1 98.69 20 ALA B C 1
ATOM 682 O O . ALA B 1 20 ? 5.07 13.812 10.727 1 98.69 20 ALA B O 1
ATOM 683 N N . LYS B 1 21 ? 4.23 15.82 11.258 1 98.44 21 LYS B N 1
ATOM 684 C CA . LYS B 1 21 ? 4.359 15.586 12.695 1 98.44 21 LYS B CA 1
ATOM 685 C C . LYS B 1 21 ? 3.52 14.391 13.133 1 98.44 21 LYS B C 1
ATOM 687 O O . LYS B 1 21 ? 3.998 13.531 13.875 1 98.44 21 LYS B O 1
ATOM 692 N N . GLU B 1 22 ? 2.32 14.359 12.688 1 97.88 22 GLU B N 1
ATOM 693 C CA . GLU B 1 22 ? 1.419 13.266 13.031 1 97.88 22 GLU B CA 1
ATOM 694 C C . GLU B 1 22 ? 1.979 11.922 12.57 1 97.88 22 GLU B C 1
ATOM 696 O O . GLU B 1 22 ? 1.802 10.906 13.242 1 97.88 22 GLU B O 1
ATOM 701 N N . LEU B 1 23 ? 2.654 11.898 11.414 1 98.06 23 LEU B N 1
ATOM 702 C CA . LEU B 1 23 ? 3.109 10.664 10.781 1 98.06 23 LEU B CA 1
ATOM 703 C C . LEU B 1 23 ? 4.539 10.336 11.195 1 98.06 23 LEU B C 1
ATOM 705 O O . LEU B 1 23 ? 5.059 9.273 10.859 1 98.06 23 LEU B O 1
ATOM 709 N N . GLY B 1 24 ? 5.188 11.219 11.844 1 98.06 24 GLY B N 1
ATOM 710 C CA . GLY B 1 24 ? 6.551 11 12.297 1 98.06 24 GLY B CA 1
ATOM 711 C C . GLY B 1 24 ? 7.574 11.109 11.18 1 98.06 24 GLY B C 1
ATOM 712 O O . GLY B 1 24 ? 8.539 10.344 11.141 1 98.06 24 GLY B O 1
ATOM 713 N N . VAL B 1 25 ? 7.328 11.961 10.281 1 98.31 25 VAL B N 1
ATOM 714 C CA . VAL B 1 25 ? 8.266 12.227 9.195 1 98.31 25 VAL B CA 1
ATOM 715 C C . VAL B 1 25 ? 8.492 13.727 9.062 1 98.31 25 VAL B C 1
ATOM 717 O O . VAL B 1 25 ? 7.973 14.516 9.859 1 98.31 25 VAL B O 1
ATOM 720 N N . THR B 1 26 ? 9.305 14.086 8.133 1 98.31 26 THR B N 1
ATOM 721 C CA . THR B 1 26 ? 9.578 15.508 7.938 1 98.31 26 THR B CA 1
ATOM 722 C C . THR B 1 26 ? 8.555 16.125 6.988 1 98.31 26 THR B C 1
ATOM 724 O O . THR B 1 26 ? 7.988 15.438 6.141 1 98.31 26 THR B O 1
ATOM 727 N N . ARG B 1 27 ? 8.438 17.438 7.148 1 98.38 27 ARG B N 1
ATOM 728 C CA . ARG B 1 27 ? 7.59 18.188 6.215 1 98.38 27 ARG B CA 1
ATOM 729 C C . ARG B 1 27 ? 8.047 17.969 4.777 1 98.38 27 ARG B C 1
ATOM 731 O O . ARG B 1 27 ? 7.223 17.859 3.867 1 98.38 27 ARG B O 1
ATOM 738 N N . GLN B 1 28 ? 9.32 17.922 4.562 1 98.31 28 GLN B N 1
ATOM 739 C CA . GLN B 1 28 ? 9.891 17.734 3.234 1 98.31 28 GLN B CA 1
ATOM 740 C C . GLN B 1 28 ? 9.461 16.391 2.639 1 98.31 28 GLN B C 1
ATOM 742 O O . GLN B 1 28 ? 9.242 16.281 1.43 1 98.31 28 GLN B O 1
ATOM 747 N N . THR B 1 29 ? 9.266 15.422 3.465 1 98.06 29 THR B N 1
ATOM 748 C CA . THR B 1 29 ? 8.812 14.109 3.029 1 98.06 29 THR B CA 1
ATOM 749 C C . THR B 1 29 ? 7.383 14.18 2.494 1 98.06 29 THR B C 1
ATOM 751 O O . THR B 1 29 ? 7.09 13.648 1.42 1 98.06 29 THR B O 1
ATOM 754 N N . ILE B 1 30 ? 6.539 14.859 3.219 1 98.5 30 ILE B N 1
ATOM 755 C CA . ILE B 1 30 ? 5.152 15.031 2.795 1 98.5 30 ILE B CA 1
ATOM 756 C C . ILE B 1 30 ? 5.105 15.789 1.474 1 98.5 30 ILE B C 1
ATOM 758 O O . ILE B 1 30 ? 4.418 15.383 0.536 1 98.5 30 ILE B O 1
ATOM 762 N N . LEU B 1 31 ? 5.871 16.828 1.409 1 98.19 31 LEU B N 1
ATOM 763 C CA . LEU B 1 31 ? 5.941 17.641 0.2 1 98.19 31 LEU B CA 1
ATOM 764 C C . LEU B 1 31 ? 6.41 16.812 -0.988 1 98.19 31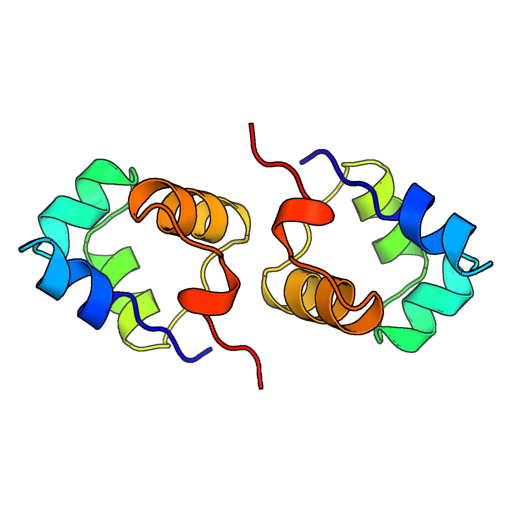 LEU B C 1
ATOM 766 O O . LEU B 1 31 ? 5.805 16.859 -2.061 1 98.19 31 LEU B O 1
ATOM 770 N N . ALA B 1 32 ? 7.5 16.094 -0.797 1 97.75 32 ALA B N 1
ATOM 771 C CA . ALA B 1 32 ? 8.078 15.273 -1.861 1 97.75 32 ALA B CA 1
ATOM 772 C C . ALA B 1 32 ? 7.07 14.242 -2.365 1 97.75 32 ALA B C 1
ATOM 774 O O . ALA B 1 32 ? 6.98 13.992 -3.57 1 97.75 32 ALA B O 1
ATOM 775 N N . ILE B 1 33 ? 6.344 13.625 -1.534 1 97.69 33 ILE B N 1
ATOM 776 C CA . ILE B 1 33 ? 5.344 12.633 -1.907 1 97.69 33 ILE B CA 1
ATOM 777 C C . ILE B 1 33 ? 4.207 13.305 -2.67 1 97.69 33 ILE B C 1
ATOM 779 O O . ILE B 1 33 ? 3.779 12.82 -3.721 1 97.69 33 ILE B O 1
ATOM 783 N N . GLU B 1 34 ? 3.754 14.453 -2.141 1 98.12 34 GLU B N 1
ATOM 784 C CA . GLU B 1 34 ? 2.662 15.18 -2.783 1 98.12 34 GLU B CA 1
ATOM 785 C C . GLU B 1 34 ? 3.033 15.586 -4.207 1 98.12 34 GLU B C 1
ATOM 787 O O . GLU B 1 34 ? 2.189 15.562 -5.105 1 98.12 34 GLU B O 1
ATOM 792 N N . LYS B 1 35 ? 4.27 15.852 -4.414 1 97.12 35 LYS B N 1
ATOM 793 C CA . LYS B 1 35 ? 4.742 16.328 -5.711 1 97.12 35 LYS B CA 1
ATOM 794 C C . LYS B 1 35 ? 5.109 15.156 -6.625 1 97.12 35 LYS B C 1
ATOM 796 O O . LYS B 1 35 ? 5.527 15.359 -7.766 1 97.12 35 LYS B O 1
ATOM 801 N N . GLY B 1 36 ? 5.051 14.008 -6.156 1 95 36 GLY B N 1
ATOM 802 C CA . GLY B 1 36 ? 5.348 12.82 -6.953 1 95 36 GLY B CA 1
ATOM 803 C C . GLY B 1 36 ? 6.836 12.594 -7.145 1 95 36 GLY B C 1
ATOM 804 O O . GLY B 1 36 ? 7.246 11.867 -8.055 1 95 36 GLY B O 1
ATOM 805 N N . LYS B 1 37 ? 7.621 13.25 -6.324 1 94.25 37 LYS B N 1
ATOM 806 C CA . LYS B 1 37 ? 9.07 13.102 -6.406 1 94.25 37 LYS B CA 1
ATOM 807 C C . LYS B 1 37 ? 9.523 11.781 -5.781 1 94.25 37 LYS B C 1
ATOM 809 O O . LYS B 1 37 ? 10.508 11.188 -6.223 1 94.25 37 LYS B O 1
ATOM 814 N N . TYR B 1 38 ? 8.797 11.352 -4.785 1 91.69 38 TYR B N 1
ATOM 815 C CA . TYR B 1 38 ? 9.086 10.102 -4.086 1 91.69 38 TYR B CA 1
ATOM 816 C C . TYR B 1 38 ? 7.812 9.312 -3.826 1 91.69 38 TYR B C 1
ATOM 818 O O . TYR B 1 38 ? 6.781 9.883 -3.473 1 91.69 38 TYR B O 1
ATOM 826 N N . ASP B 1 39 ? 8.016 8.039 -3.994 1 94.94 39 ASP B N 1
ATOM 827 C CA . ASP B 1 39 ? 6.926 7.168 -3.562 1 94.94 39 ASP B CA 1
ATOM 828 C C . ASP B 1 39 ? 7.078 6.785 -2.094 1 94.94 39 ASP B C 1
ATOM 830 O O . ASP B 1 39 ? 8.18 6.488 -1.634 1 94.94 39 ASP B O 1
ATOM 834 N N . PRO B 1 40 ? 5.961 6.891 -1.435 1 97.19 40 PRO B N 1
ATOM 835 C CA . PRO B 1 40 ? 6.086 6.441 -0.045 1 97.19 40 PRO B CA 1
ATOM 836 C C . PRO B 1 40 ? 6.395 4.953 0.069 1 97.19 40 PRO B C 1
ATOM 838 O O . PRO B 1 40 ? 6.117 4.188 -0.859 1 97.19 40 PRO B O 1
ATOM 841 N N . SER B 1 41 ? 6.996 4.605 1.197 1 96.06 41 SER B N 1
ATOM 842 C CA . SER B 1 41 ? 7.055 3.189 1.539 1 96.06 41 SER B CA 1
ATOM 843 C C . SER B 1 41 ? 5.664 2.629 1.813 1 96.06 41 SER B C 1
ATOM 845 O O . SER B 1 41 ? 4.719 3.385 2.037 1 96.06 41 SER B O 1
ATOM 847 N N . LEU B 1 42 ? 5.625 1.327 1.833 1 97.62 42 LEU B N 1
ATOM 848 C CA . LEU B 1 42 ? 4.359 0.688 2.176 1 97.62 42 LEU B CA 1
ATOM 849 C C . LEU B 1 42 ? 3.943 1.034 3.602 1 97.62 42 LEU B C 1
ATOM 851 O O . LEU B 1 42 ? 2.762 1.271 3.869 1 97.62 42 LEU B O 1
ATOM 855 N N . GLU B 1 43 ? 4.938 1.094 4.445 1 96.56 43 GLU B N 1
ATOM 856 C CA . GLU B 1 43 ? 4.664 1.442 5.836 1 96.56 43 GLU B CA 1
ATOM 857 C C . GLU B 1 43 ? 4.059 2.838 5.945 1 96.56 43 GLU B C 1
ATOM 859 O O . GLU B 1 43 ? 3.047 3.029 6.625 1 96.56 43 GLU B O 1
ATOM 864 N N . LEU B 1 44 ? 4.645 3.754 5.316 1 97.5 44 LEU B N 1
ATOM 865 C CA . LEU B 1 44 ? 4.145 5.121 5.387 1 97.5 44 LEU B CA 1
ATOM 866 C C . LEU B 1 44 ? 2.773 5.234 4.727 1 97.5 44 LEU B C 1
ATOM 868 O O . LEU B 1 44 ? 1.909 5.977 5.199 1 97.5 44 LEU B O 1
ATOM 872 N N . ALA B 1 45 ? 2.604 4.504 3.676 1 98.38 45 ALA B N 1
ATOM 873 C CA . ALA B 1 45 ? 1.299 4.48 3.021 1 98.38 45 ALA B CA 1
ATOM 874 C C . ALA B 1 45 ? 0.216 3.984 3.975 1 98.38 45 ALA B C 1
ATOM 876 O O . ALA B 1 45 ? -0.899 4.512 3.986 1 98.38 45 ALA B O 1
ATOM 877 N N . PHE B 1 46 ? 0.554 3.004 4.785 1 98.44 46 PHE B N 1
ATOM 878 C CA . PHE B 1 46 ? -0.374 2.514 5.797 1 98.44 46 PHE B CA 1
ATOM 879 C C . PHE B 1 46 ? -0.682 3.602 6.82 1 98.44 46 PHE B C 1
ATOM 881 O O . PHE B 1 46 ? -1.845 3.824 7.164 1 98.44 46 PHE B O 1
ATOM 888 N N . ARG B 1 47 ? 0.326 4.25 7.242 1 97.88 47 ARG B N 1
ATOM 889 C CA . ARG B 1 47 ? 0.124 5.285 8.25 1 97.88 47 ARG B CA 1
ATOM 890 C C . ARG B 1 47 ? -0.765 6.402 7.711 1 97.88 47 ARG B C 1
ATOM 892 O O . ARG B 1 47 ? -1.648 6.895 8.422 1 97.88 47 ARG B O 1
ATOM 899 N N . ILE B 1 48 ? -0.48 6.754 6.508 1 98.38 48 ILE B N 1
ATOM 900 C CA . ILE B 1 48 ? -1.249 7.828 5.891 1 98.38 48 ILE B CA 1
ATOM 901 C C . ILE B 1 48 ? -2.713 7.41 5.766 1 98.38 48 ILE B C 1
ATOM 903 O O . ILE B 1 48 ? -3.613 8.156 6.16 1 98.38 48 ILE B O 1
ATOM 907 N N . SER B 1 49 ? -2.941 6.266 5.219 1 98.5 49 SER B N 1
ATOM 908 C CA . SER B 1 49 ? -4.309 5.801 5.004 1 98.5 49 SER B CA 1
ATOM 909 C C . SER B 1 49 ? -5.055 5.652 6.324 1 98.5 49 SER B C 1
ATOM 911 O O . SER B 1 49 ? -6.242 5.973 6.41 1 98.5 49 SER B O 1
ATOM 913 N N . ARG B 1 50 ? -4.395 5.195 7.34 1 97.75 50 ARG B N 1
ATOM 914 C CA . ARG B 1 50 ? -5.012 5.031 8.648 1 97.75 50 ARG B CA 1
ATOM 915 C C . ARG B 1 50 ? -5.363 6.387 9.258 1 97.75 50 ARG B C 1
ATOM 917 O O . ARG B 1 50 ? -6.453 6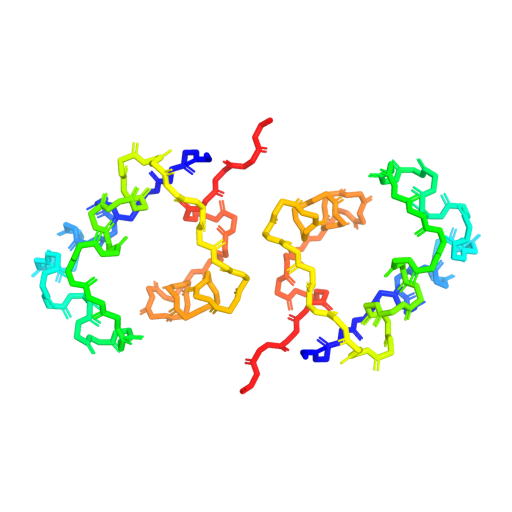.559 9.812 1 97.75 50 ARG B O 1
ATOM 924 N N . TYR B 1 51 ? -4.395 7.203 9.156 1 98.38 51 TYR B N 1
ATOM 925 C CA . TYR B 1 51 ? -4.633 8.531 9.703 1 98.38 51 TYR B CA 1
ATOM 926 C C . TYR B 1 51 ? -5.891 9.148 9.102 1 98.38 51 TYR B C 1
ATOM 928 O O . TYR B 1 51 ? -6.707 9.734 9.82 1 98.38 51 TYR B O 1
ATOM 936 N N . PHE B 1 52 ? -6.086 9.008 7.781 1 98.5 52 PHE B N 1
ATOM 937 C CA . PHE B 1 52 ? -7.207 9.633 7.09 1 98.5 52 PHE B CA 1
ATOM 938 C C . PHE B 1 52 ? -8.414 8.695 7.062 1 98.5 52 PHE B C 1
ATOM 940 O O . PHE B 1 52 ? -9.43 9.008 6.438 1 98.5 52 PHE B O 1
ATOM 947 N N . GLN B 1 53 ? -8.312 7.574 7.641 1 98.06 53 GLN B N 1
ATOM 948 C CA . GLN B 1 53 ? -9.391 6.602 7.766 1 98.06 53 GLN B CA 1
ATOM 949 C C . GLN B 1 53 ? -9.938 6.207 6.395 1 98.06 53 GLN B C 1
ATOM 951 O O . GLN B 1 53 ? -11.148 6.234 6.172 1 98.06 53 GLN B O 1
ATOM 956 N N . THR B 1 54 ? -9.164 5.828 5.52 1 98.12 54 THR B N 1
ATOM 957 C CA . THR B 1 54 ? -9.492 5.387 4.172 1 98.12 54 THR B CA 1
ATOM 958 C C . THR B 1 54 ? -8.531 4.293 3.709 1 98.12 54 THR B C 1
ATOM 960 O O . THR B 1 54 ? -7.805 3.717 4.52 1 98.12 54 THR B O 1
ATOM 963 N N . THR B 1 55 ? -8.516 3.939 2.404 1 98.38 55 THR B N 1
ATOM 964 C CA . THR B 1 55 ? -7.637 2.883 1.906 1 98.38 55 THR B CA 1
ATOM 965 C C . THR B 1 55 ? -6.438 3.477 1.171 1 98.38 55 THR B C 1
ATOM 967 O O . THR B 1 55 ? -6.469 4.637 0.759 1 98.38 55 THR B O 1
ATOM 970 N N . ILE B 1 56 ? -5.477 2.674 1.12 1 98.56 56 ILE B N 1
ATOM 971 C CA . ILE B 1 56 ? -4.277 3.082 0.394 1 98.56 56 ILE B CA 1
ATOM 972 C C . ILE B 1 56 ? -4.641 3.418 -1.051 1 98.56 56 ILE B C 1
ATOM 974 O O . ILE B 1 56 ? -4.16 4.41 -1.604 1 98.56 56 ILE B O 1
ATOM 978 N N . GLU B 1 57 ? -5.602 2.709 -1.646 1 98.31 57 GLU B N 1
ATOM 979 C CA . GLU B 1 57 ? -5.996 2.889 -3.041 1 98.31 57 GLU B CA 1
ATOM 980 C C . GLU B 1 57 ? -6.754 4.199 -3.234 1 98.31 57 GLU B C 1
ATOM 982 O O . GLU B 1 57 ? -6.781 4.746 -4.34 1 98.31 57 GLU B O 1
ATOM 987 N N . GLU B 1 58 ? -7.316 4.656 -2.201 1 98 58 GLU B N 1
ATOM 988 C CA . GLU B 1 58 ? -8.039 5.926 -2.291 1 98 58 GLU B CA 1
ATOM 989 C C . GLU B 1 58 ? -7.07 7.105 -2.287 1 98 58 GLU B C 1
ATOM 991 O O . GLU B 1 58 ? -7.367 8.156 -2.861 1 98 58 GLU B O 1
ATOM 996 N N . ILE B 1 59 ? -5.918 6.922 -1.672 1 98.44 59 ILE B N 1
ATOM 997 C CA . ILE B 1 59 ? -4.969 8.016 -1.515 1 98.44 59 ILE B CA 1
ATOM 998 C C . ILE B 1 59 ? -3.949 7.984 -2.65 1 98.44 59 ILE B C 1
ATOM 1000 O O . ILE B 1 59 ? -3.561 9.031 -3.176 1 98.44 59 ILE B O 1
ATOM 1004 N N . PHE B 1 60 ? -3.639 6.758 -3.031 1 98.31 60 PHE B N 1
ATOM 1005 C CA . PHE B 1 60 ? -2.578 6.605 -4.02 1 98.31 60 PHE B CA 1
ATOM 1006 C C . PHE B 1 60 ? -3.088 5.867 -5.254 1 98.31 60 PHE B C 1
ATOM 1008 O O . PHE B 1 60 ? -3.947 4.992 -5.148 1 98.31 60 PHE B O 1
ATOM 1015 N N . SER B 1 61 ? -2.557 6.25 -6.398 1 96.44 61 SER B N 1
ATOM 1016 C CA . SER B 1 61 ? -2.889 5.594 -7.66 1 96.44 61 SER B CA 1
ATOM 1017 C C . SER B 1 61 ? -1.634 5.129 -8.391 1 96.44 61 SER B C 1
ATOM 1019 O O . SER B 1 61 ? -0.709 5.914 -8.609 1 96.44 61 SER B O 1
ATOM 1021 N N . PHE B 1 62 ? -1.724 3.787 -8.641 1 90.62 62 PHE B N 1
ATOM 1022 C CA . PHE B 1 62 ? -0.66 3.193 -9.445 1 90.62 62 PHE B CA 1
ATOM 1023 C C . PHE B 1 62 ? -1.163 2.844 -10.836 1 90.62 62 PHE B C 1
ATOM 1025 O O . PHE B 1 62 ? -2.086 2.041 -10.984 1 90.62 62 PHE B O 1
ATOM 1032 N N . GLU B 1 63 ? -0.885 3.633 -11.898 1 80.25 63 GLU B N 1
ATOM 1033 C CA . GLU B 1 63 ? -1.254 3.355 -13.281 1 80.25 63 GLU B CA 1
ATOM 1034 C C . GLU B 1 63 ? -0.112 2.674 -14.031 1 80.25 63 GLU B C 1
ATOM 1036 O O . GLU B 1 63 ? 1.058 2.848 -13.68 1 80.25 63 GLU B O 1
#